Protein AF-A0A947QWD8-F1 (afdb_monomer_lite)

Foldseek 3Di:
DQQDQDDLVVLLVDDLVVLVVSLVVLVVNLVVVVVCVVVVVDPPVVSNVVSVVSSVSSVVSSVVNVVVVD

Radius of gyration: 13.39 Å; chains: 1; bounding box: 32×17×36 Å

pLDDT: mean 90.06, std 8.59, range [50.66, 96.5]

Sequence (70 aa):
MAHKILPITDLRKMNVKDLSTEETAAKAELAKIALHVRVGEDKKSHMVKGLRKYIARINTVKLETQANEN

Secondary structure (DSSP, 8-state):
-PPP---HHHHTTS-HHHHHHHHHHHHHHHHHHHHHHHTTS---HHHHHHHHHHHHHHHHHHHHHHHHT-

Structure (mmCIF, N/CA/C/O backbone):
data_AF-A0A947QWD8-F1
#
_entry.id   AF-A0A947QWD8-F1
#
loop_
_atom_site.group_PDB
_atom_site.id
_atom_site.type_symbol
_atom_site.label_atom_id
_atom_site.label_alt_id
_atom_site.label_comp_id
_atom_site.lab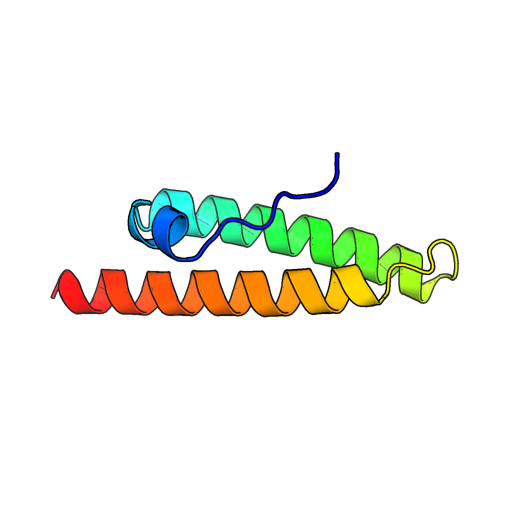el_asym_id
_atom_site.label_entity_id
_atom_site.label_seq_id
_atom_site.pdbx_PDB_ins_code
_atom_site.Cartn_x
_atom_site.Cartn_y
_atom_site.Cartn_z
_atom_site.occupancy
_atom_site.B_iso_or_equiv
_atom_site.auth_seq_id
_atom_site.auth_comp_id
_atom_site.auth_asym_id
_atom_site.auth_atom_id
_atom_site.pdbx_PDB_model_num
ATOM 1 N N . MET A 1 1 ? 15.145 -6.703 -0.418 1.00 50.66 1 MET A N 1
ATOM 2 C CA . MET A 1 1 ? 14.156 -7.789 -0.248 1.00 50.66 1 MET A CA 1
ATOM 3 C C . MET A 1 1 ? 12.832 -7.296 -0.809 1.00 50.66 1 MET A C 1
ATOM 5 O O . MET A 1 1 ? 12.556 -6.120 -0.625 1.00 50.66 1 MET A O 1
ATOM 9 N N . ALA A 1 2 ? 12.074 -8.127 -1.530 1.00 66.94 2 ALA A N 1
ATOM 10 C CA . ALA A 1 2 ? 10.768 -7.727 -2.062 1.00 66.94 2 ALA A CA 1
ATOM 11 C C . ALA A 1 2 ? 9.774 -7.525 -0.909 1.00 66.94 2 ALA A C 1
ATOM 13 O O . ALA A 1 2 ? 9.714 -8.360 -0.004 1.00 66.94 2 ALA A O 1
ATOM 14 N N . HIS A 1 3 ? 9.017 -6.427 -0.929 1.00 78.19 3 HIS A N 1
ATOM 15 C CA . HIS A 1 3 ? 8.013 -6.158 0.100 1.00 78.19 3 HIS A CA 1
ATOM 16 C C . HIS A 1 3 ? 6.923 -7.245 0.094 1.00 78.19 3 HIS A C 1
ATOM 18 O O . HIS A 1 3 ? 6.386 -7.603 -0.959 1.00 78.19 3 HIS A O 1
ATOM 24 N N . LYS A 1 4 ? 6.623 -7.805 1.271 1.00 85.69 4 LYS A N 1
ATOM 25 C CA . LYS A 1 4 ? 5.712 -8.944 1.421 1.00 85.69 4 LYS A CA 1
ATOM 26 C C . LYS A 1 4 ? 4.265 -8.454 1.447 1.00 85.69 4 LYS A C 1
ATOM 28 O O . LYS A 1 4 ? 3.872 -7.741 2.355 1.00 85.69 4 LYS A O 1
ATOM 33 N N . ILE A 1 5 ? 3.456 -8.893 0.484 1.00 89.81 5 ILE A N 1
ATOM 34 C CA . ILE A 1 5 ? 2.011 -8.627 0.480 1.00 89.81 5 ILE A CA 1
ATOM 35 C C . ILE A 1 5 ? 1.343 -9.531 1.519 1.00 89.81 5 ILE A C 1
ATOM 37 O O . ILE A 1 5 ? 1.314 -10.752 1.353 1.00 89.81 5 ILE A O 1
ATOM 41 N N . LEU A 1 6 ? 0.793 -8.934 2.575 1.00 90.50 6 LEU A N 1
ATOM 42 C CA . LEU A 1 6 ? 0.059 -9.659 3.608 1.00 90.50 6 LEU A CA 1
ATOM 43 C C . LEU A 1 6 ? -1.387 -9.982 3.170 1.00 90.50 6 LEU A C 1
ATOM 45 O O . LEU A 1 6 ? -2.015 -9.221 2.413 1.00 90.50 6 LEU A O 1
ATOM 49 N N . PRO A 1 7 ? -1.953 -11.115 3.628 1.00 93.62 7 PRO A N 1
ATOM 50 C CA . PRO A 1 7 ? -3.369 -11.407 3.447 1.00 93.62 7 PRO A CA 1
ATOM 51 C C . PRO A 1 7 ? -4.232 -10.451 4.283 1.00 93.62 7 PRO A C 1
ATOM 53 O O . PRO A 1 7 ? -3.806 -9.910 5.301 1.00 93.62 7 PRO A O 1
ATOM 56 N N . ILE A 1 8 ? -5.486 -10.254 3.863 1.00 92.94 8 ILE A N 1
ATOM 57 C CA . ILE A 1 8 ? -6.410 -9.315 4.526 1.00 92.94 8 ILE A CA 1
ATOM 58 C C . ILE A 1 8 ? -6.663 -9.659 6.002 1.00 92.94 8 ILE A C 1
ATOM 60 O O . ILE A 1 8 ? -6.846 -8.767 6.822 1.00 92.94 8 ILE A O 1
ATOM 64 N N . THR A 1 9 ? -6.630 -10.948 6.345 1.00 93.25 9 THR A N 1
ATOM 65 C CA . THR A 1 9 ? -6.801 -11.449 7.714 1.00 93.25 9 THR A CA 1
ATOM 66 C C . THR A 1 9 ? -5.705 -10.977 8.656 1.00 93.25 9 THR A C 1
ATOM 68 O O . THR A 1 9 ? -5.971 -10.805 9.839 1.00 93.25 9 THR A O 1
ATOM 71 N N . ASP A 1 10 ? -4.490 -10.777 8.147 1.00 93.62 10 ASP A N 1
ATOM 72 C CA . ASP A 1 10 ? -3.362 -10.324 8.957 1.00 93.62 10 ASP A CA 1
ATOM 73 C C . ASP A 1 10 ? -3.378 -8.804 9.095 1.00 93.62 10 ASP A C 1
ATOM 75 O O . ASP A 1 10 ? -3.167 -8.294 10.189 1.00 93.62 10 ASP A O 1
ATOM 79 N N . LEU A 1 11 ? -3.754 -8.087 8.029 1.00 93.00 11 LEU A N 1
ATOM 80 C CA . LEU A 1 11 ? -3.963 -6.637 8.085 1.00 93.00 11 LEU A CA 1
ATOM 81 C C . LEU A 1 11 ? -5.017 -6.253 9.132 1.00 93.00 11 LEU A C 1
ATOM 83 O O . LEU A 1 11 ? -4.811 -5.320 9.894 1.00 93.00 11 LEU A O 1
ATOM 87 N N . ARG A 1 12 ? -6.124 -6.998 9.225 1.00 93.19 12 ARG A N 1
ATOM 88 C CA . ARG A 1 12 ? -7.188 -6.735 10.214 1.00 93.19 12 ARG A CA 1
ATOM 89 C C . ARG A 1 12 ? -6.774 -6.956 11.673 1.00 93.19 12 ARG A C 1
ATOM 91 O O . ARG A 1 12 ? -7.492 -6.522 12.563 1.00 93.19 12 ARG A O 1
ATOM 98 N N . LYS A 1 13 ? -5.652 -7.638 11.926 1.00 93.81 13 LYS A N 1
ATOM 99 C CA . LYS A 1 13 ? -5.101 -7.831 13.279 1.00 93.81 13 LYS A CA 1
ATOM 100 C C . LYS A 1 13 ? -4.149 -6.705 13.691 1.00 93.81 13 LYS A C 1
ATOM 102 O O . LYS A 1 13 ? -3.778 -6.631 14.857 1.00 93.81 13 LYS A O 1
ATOM 107 N N . MET A 1 14 ? -3.710 -5.879 12.742 1.00 91.88 14 MET A N 1
ATOM 108 C CA . MET A 1 14 ? -2.804 -4.764 12.996 1.00 91.88 14 MET A CA 1
ATOM 109 C C . MET A 1 14 ? -3.569 -3.560 13.546 1.00 91.88 14 MET A C 1
ATOM 111 O O . MET A 1 14 ? -4.720 -3.321 13.185 1.00 91.88 14 MET A O 1
ATOM 115 N N . ASN A 1 15 ? -2.907 -2.766 14.387 1.00 92.94 15 ASN A N 1
ATOM 116 C CA . ASN A 1 15 ? -3.438 -1.470 14.805 1.00 92.94 15 ASN A CA 1
ATOM 117 C C . ASN A 1 15 ? -3.211 -0.404 13.709 1.00 92.94 15 ASN A C 1
ATOM 119 O O . ASN A 1 15 ? -2.441 -0.598 12.764 1.00 92.94 15 ASN A O 1
ATOM 123 N N . VAL A 1 16 ? -3.855 0.760 13.843 1.00 91.62 16 VAL A N 1
ATOM 124 C CA . VAL A 1 16 ? -3.775 1.856 12.854 1.00 91.62 16 VAL A CA 1
ATOM 125 C C . VAL A 1 16 ? -2.338 2.356 12.635 1.00 91.62 16 VAL A C 1
ATOM 127 O O . VAL A 1 16 ? -1.982 2.759 11.519 1.00 91.62 16 VAL A O 1
ATOM 130 N N . LYS A 1 17 ? -1.492 2.320 13.673 1.00 93.06 17 LYS A N 1
ATOM 131 C CA . LYS A 1 17 ? -0.085 2.735 13.591 1.00 93.06 17 LYS A CA 1
ATOM 132 C C . LYS A 1 17 ? 0.717 1.762 12.727 1.00 93.06 17 LYS A C 1
ATOM 134 O O . LYS A 1 17 ? 1.375 2.202 11.787 1.00 93.06 17 LYS A O 1
ATOM 139 N N . ASP A 1 18 ? 0.579 0.466 12.977 1.00 93.56 18 ASP A N 1
ATOM 140 C CA . ASP A 1 18 ? 1.239 -0.601 12.223 1.00 93.56 18 ASP A CA 1
ATOM 141 C C . ASP A 1 18 ? 0.772 -0.613 10.764 1.00 93.56 18 ASP A C 1
ATOM 143 O O . ASP A 1 18 ? 1.595 -0.668 9.851 1.00 93.56 18 ASP A O 1
ATOM 147 N N . LEU A 1 19 ? -0.534 -0.439 10.526 1.00 93.56 19 LEU A N 1
ATOM 148 C CA . LEU A 1 19 ? -1.088 -0.282 9.178 1.00 93.56 19 LEU A CA 1
ATOM 149 C C . LEU A 1 19 ? -0.490 0.928 8.446 1.00 93.56 19 LEU A C 1
ATOM 151 O O . LEU A 1 19 ? -0.256 0.867 7.242 1.00 93.56 19 LEU A O 1
ATOM 155 N N . SER A 1 20 ? -0.219 2.028 9.152 1.00 94.25 20 SER A N 1
ATOM 156 C CA . SER A 1 20 ? 0.391 3.228 8.558 1.00 94.25 20 SER A CA 1
ATOM 157 C C . SER A 1 20 ? 1.878 3.036 8.244 1.00 94.25 20 SER A C 1
ATOM 159 O O . SER A 1 20 ? 2.363 3.514 7.212 1.00 94.25 20 SER A O 1
ATOM 161 N N . THR A 1 21 ? 2.603 2.308 9.093 1.00 95.00 21 THR A N 1
ATOM 162 C CA . THR A 1 21 ? 3.987 1.902 8.820 1.00 95.00 21 THR A CA 1
ATOM 163 C C . THR A 1 21 ? 4.053 0.986 7.598 1.00 95.00 21 THR A C 1
ATOM 165 O O . THR A 1 21 ? 4.860 1.223 6.696 1.00 95.00 21 THR A O 1
ATOM 168 N N . GLU A 1 22 ? 3.158 0.003 7.518 1.00 94.56 22 GLU A N 1
ATOM 169 C CA . GLU A 1 22 ? 3.066 -0.927 6.393 1.00 94.56 22 GLU A CA 1
ATOM 170 C C . GLU A 1 22 ? 2.689 -0.209 5.086 1.00 94.56 22 GLU A C 1
ATOM 172 O O . GLU A 1 22 ? 3.313 -0.428 4.047 1.00 94.56 22 GLU A O 1
ATOM 177 N N . GLU A 1 23 ? 1.735 0.729 5.134 1.00 95.19 23 GLU A N 1
ATOM 178 C CA . GLU A 1 23 ? 1.365 1.574 3.991 1.00 95.19 23 GLU A CA 1
ATOM 179 C C . GLU A 1 23 ? 2.576 2.357 3.455 1.00 95.19 23 GLU A C 1
ATOM 181 O O . GLU A 1 23 ? 2.792 2.442 2.241 1.00 95.19 23 GLU A O 1
ATOM 186 N N . THR A 1 24 ? 3.384 2.916 4.358 1.00 95.75 24 THR A N 1
ATOM 187 C CA . THR A 1 24 ? 4.583 3.690 4.009 1.00 95.75 24 THR A CA 1
ATOM 188 C C . THR A 1 24 ? 5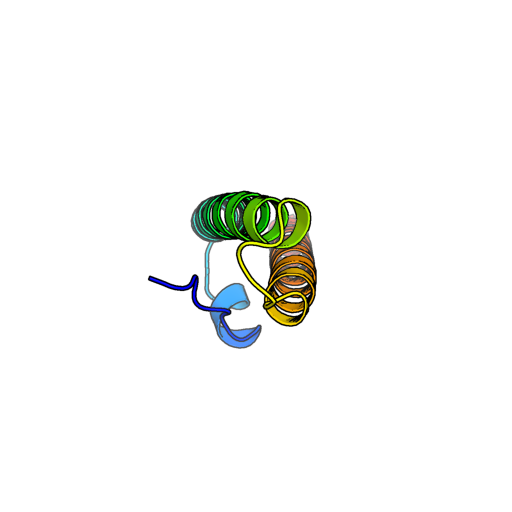.640 2.802 3.354 1.00 95.75 24 THR A C 1
ATOM 190 O O . THR A 1 24 ? 6.194 3.168 2.314 1.00 95.75 24 THR A O 1
ATOM 193 N N . ALA A 1 25 ? 5.874 1.607 3.903 1.00 94.81 25 ALA A N 1
ATOM 194 C CA . ALA A 1 25 ? 6.795 0.630 3.329 1.00 94.81 25 ALA A CA 1
ATOM 195 C C . ALA A 1 25 ? 6.346 0.172 1.927 1.00 94.81 25 ALA A C 1
ATOM 197 O O . ALA A 1 25 ? 7.148 0.170 0.987 1.00 94.81 25 ALA A O 1
ATOM 198 N N . ALA A 1 26 ? 5.055 -0.126 1.751 1.00 95.19 26 ALA A N 1
ATOM 199 C CA . ALA A 1 26 ? 4.488 -0.520 0.464 1.00 95.19 26 ALA A CA 1
ATOM 200 C C . ALA A 1 26 ? 4.602 0.591 -0.595 1.00 95.19 26 ALA A C 1
ATOM 202 O O . ALA A 1 26 ? 4.903 0.310 -1.759 1.00 95.19 26 ALA A O 1
ATOM 203 N N . LYS A 1 27 ? 4.396 1.860 -0.208 1.00 95.69 27 LYS A N 1
ATOM 204 C CA . LYS A 1 27 ? 4.574 3.026 -1.092 1.00 95.69 27 LYS A CA 1
ATOM 205 C C . LYS A 1 27 ? 6.031 3.214 -1.515 1.00 95.69 27 LYS A C 1
ATOM 207 O O . LYS A 1 27 ? 6.275 3.484 -2.692 1.00 95.69 27 LYS A O 1
ATOM 212 N N . ALA A 1 28 ? 6.981 3.051 -0.595 1.00 95.50 28 ALA A N 1
ATOM 213 C CA . ALA A 1 28 ? 8.407 3.157 -0.900 1.00 95.50 28 ALA A CA 1
ATOM 214 C C . ALA A 1 28 ? 8.845 2.088 -1.917 1.00 95.50 28 ALA A C 1
ATOM 216 O O . ALA A 1 28 ? 9.485 2.408 -2.922 1.00 95.50 28 ALA A O 1
ATOM 217 N N . GLU A 1 29 ? 8.426 0.835 -1.715 1.00 93.81 29 GLU A N 1
ATOM 218 C CA . GLU A 1 29 ? 8.717 -0.247 -2.661 1.00 93.81 29 GLU A CA 1
ATOM 219 C C . GLU A 1 29 ? 8.032 -0.011 -4.015 1.00 93.81 29 GLU A C 1
ATOM 221 O O . GLU A 1 29 ? 8.642 -0.205 -5.069 1.00 93.81 29 GLU A O 1
ATOM 226 N N . LEU A 1 30 ? 6.782 0.465 -4.012 1.00 94.75 30 LEU A N 1
ATOM 227 C CA . LEU A 1 30 ? 6.068 0.803 -5.242 1.00 94.75 30 LEU A CA 1
ATOM 228 C C . LEU A 1 30 ? 6.815 1.871 -6.043 1.00 94.75 30 LEU A C 1
ATOM 230 O O . LEU A 1 30 ? 6.955 1.714 -7.254 1.00 94.75 30 LEU A O 1
ATOM 234 N N . ALA A 1 31 ? 7.290 2.935 -5.390 1.00 94.06 31 ALA A N 1
ATOM 235 C CA . ALA A 1 31 ? 8.040 4.004 -6.045 1.00 94.06 31 ALA A CA 1
ATOM 236 C C . ALA A 1 31 ? 9.330 3.470 -6.682 1.00 94.06 31 ALA A C 1
ATOM 238 O O . ALA A 1 31 ? 9.604 3.750 -7.851 1.00 94.06 31 ALA A O 1
ATOM 239 N N . LYS A 1 32 ? 10.066 2.630 -5.947 1.00 92.50 32 LYS A N 1
ATOM 240 C CA . LYS A 1 32 ? 11.280 1.977 -6.439 1.00 92.50 32 LYS A CA 1
ATOM 241 C C . LYS A 1 32 ? 11.005 1.112 -7.671 1.00 92.50 32 LYS A C 1
ATOM 243 O O . LYS A 1 32 ? 11.631 1.304 -8.710 1.00 92.50 32 LYS A O 1
ATOM 248 N N . ILE A 1 33 ? 10.052 0.181 -7.588 1.00 91.62 33 ILE A N 1
ATOM 249 C CA . ILE A 1 33 ? 9.737 -0.723 -8.706 1.00 91.62 33 ILE A CA 1
ATOM 250 C C . ILE A 1 33 ? 9.178 0.061 -9.896 1.00 91.62 33 ILE A C 1
ATOM 252 O O . ILE A 1 33 ? 9.536 -0.221 -11.037 1.00 91.62 33 ILE A O 1
ATOM 256 N N . ALA A 1 34 ? 8.326 1.061 -9.657 1.00 91.06 34 ALA A N 1
ATOM 257 C CA . ALA A 1 34 ? 7.783 1.894 -10.724 1.00 91.06 34 ALA A CA 1
ATOM 258 C C . ALA A 1 34 ? 8.884 2.655 -11.475 1.00 91.06 34 ALA A C 1
ATOM 260 O O . ALA A 1 34 ? 8.798 2.768 -12.698 1.00 91.06 34 ALA A O 1
ATOM 261 N N . LEU A 1 35 ? 9.920 3.130 -10.773 1.00 93.19 35 LEU A N 1
ATOM 262 C CA . LEU A 1 35 ? 11.082 3.752 -11.398 1.00 93.19 35 LEU A CA 1
ATOM 263 C C . LEU A 1 35 ? 11.830 2.750 -12.283 1.00 93.19 35 LEU A C 1
ATOM 265 O O . LEU A 1 35 ? 11.973 3.021 -13.470 1.00 93.19 35 LEU A O 1
ATOM 269 N N . HIS A 1 36 ? 12.215 1.584 -11.751 1.00 90.75 36 HIS A N 1
ATOM 270 C CA . HIS A 1 36 ? 12.927 0.547 -12.517 1.00 90.75 36 HIS A CA 1
ATOM 271 C C . HIS A 1 36 ? 12.146 0.082 -13.756 1.00 90.75 36 HIS A C 1
ATOM 273 O O . HIS A 1 36 ? 12.721 -0.090 -14.828 1.00 90.75 36 HIS A O 1
ATOM 279 N N . VAL A 1 37 ? 10.822 -0.066 -13.639 1.00 90.75 37 VAL A N 1
ATOM 280 C CA . VAL A 1 37 ? 9.955 -0.391 -14.782 1.00 90.75 37 VAL A CA 1
ATOM 281 C C . VAL A 1 37 ? 9.938 0.746 -15.805 1.00 90.75 37 VAL A C 1
ATOM 283 O O . VAL A 1 37 ? 9.973 0.488 -17.005 1.00 90.75 37 VAL A O 1
ATOM 286 N N . ARG A 1 38 ? 9.907 2.007 -15.355 1.00 90.44 38 ARG A N 1
ATOM 287 C CA . ARG A 1 38 ? 9.892 3.184 -16.236 1.00 90.44 38 ARG A CA 1
ATOM 288 C C . ARG A 1 38 ? 11.204 3.369 -16.997 1.00 90.44 38 ARG A C 1
ATOM 290 O O . ARG A 1 38 ? 11.155 3.752 -18.160 1.00 90.44 38 ARG A O 1
ATOM 297 N N . VAL A 1 39 ? 12.346 3.115 -16.358 1.00 92.56 39 VAL A N 1
ATOM 298 C CA . VAL A 1 39 ? 13.669 3.215 -17.000 1.00 92.56 39 VAL A CA 1
ATOM 299 C C . VAL A 1 39 ? 14.049 1.956 -17.790 1.00 92.56 39 VAL A C 1
ATOM 301 O O . VAL A 1 39 ? 15.103 1.919 -18.412 1.00 92.56 39 VAL A O 1
ATOM 304 N N . GLY A 1 40 ? 13.186 0.934 -17.803 1.00 87.38 40 GLY A N 1
ATOM 305 C CA . GLY A 1 40 ? 13.400 -0.305 -18.555 1.00 87.38 40 GLY A CA 1
ATOM 306 C C . GLY A 1 40 ? 14.379 -1.287 -17.904 1.00 87.38 40 GLY A C 1
ATOM 307 O O . GLY A 1 40 ? 14.727 -2.288 -18.524 1.00 87.38 40 GLY A O 1
ATOM 308 N N . GLU A 1 41 ? 14.793 -1.033 -16.662 1.00 84.88 41 GLU A N 1
ATOM 309 C CA . GLU A 1 41 ? 15.709 -1.888 -15.896 1.00 84.88 41 GLU A CA 1
ATOM 310 C C . GLU A 1 41 ? 15.036 -3.171 -15.383 1.00 84.88 41 GLU A C 1
ATOM 312 O O . GLU A 1 41 ? 15.710 -4.179 -15.179 1.00 84.88 41 GLU A O 1
ATOM 317 N N . ASP A 1 42 ? 13.712 -3.168 -15.180 1.00 81.56 42 ASP A N 1
ATOM 318 C CA . ASP A 1 42 ? 12.977 -4.339 -14.688 1.00 81.56 42 ASP A CA 1
ATOM 319 C C . ASP A 1 42 ? 11.619 -4.507 -15.396 1.00 81.56 42 ASP A C 1
ATOM 321 O O . ASP A 1 42 ? 10.888 -3.547 -15.631 1.00 81.56 42 ASP A O 1
ATOM 325 N N . LYS A 1 43 ? 11.232 -5.750 -15.714 1.00 80.50 43 LYS A N 1
ATOM 326 C CA . LYS A 1 43 ? 9.951 -6.082 -16.380 1.00 80.50 43 LYS A CA 1
ATOM 327 C C . LYS A 1 43 ? 8.837 -6.451 -15.393 1.00 80.50 43 LYS A C 1
ATOM 329 O O . LYS A 1 43 ? 7.778 -6.942 -15.787 1.00 80.50 43 LYS A O 1
ATOM 334 N N . LYS A 1 44 ? 9.033 -6.200 -14.096 1.00 83.69 44 L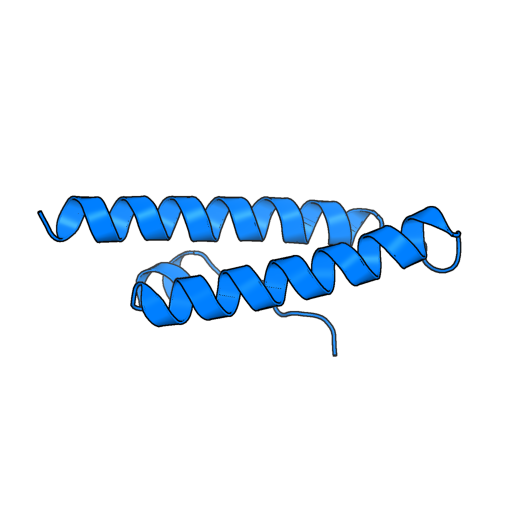YS A N 1
ATOM 335 C CA . LYS A 1 44 ? 8.088 -6.524 -13.008 1.00 83.69 44 LYS A CA 1
ATOM 336 C C . LYS A 1 44 ? 6.880 -5.580 -12.913 1.00 83.69 44 LYS A C 1
ATOM 338 O O . LYS A 1 44 ? 6.450 -5.197 -11.826 1.00 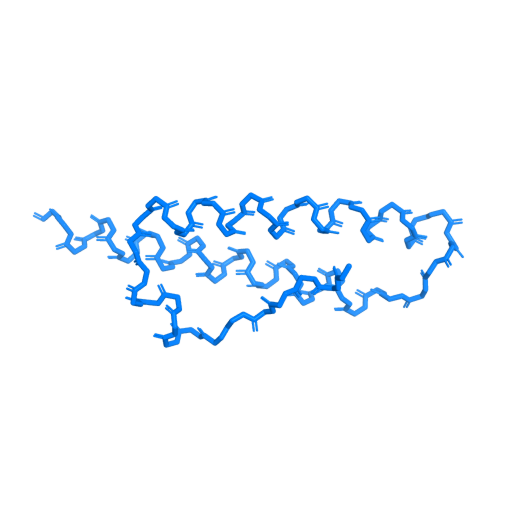83.69 44 LYS A O 1
ATOM 343 N N . SER A 1 45 ? 6.248 -5.252 -14.037 1.00 83.25 45 SER A N 1
ATOM 344 C CA . SER A 1 45 ? 5.013 -4.449 -14.074 1.00 83.25 45 SER A CA 1
ATOM 345 C C . SER A 1 45 ? 3.862 -5.075 -13.264 1.00 83.25 45 SER A C 1
ATOM 347 O O . SER A 1 45 ? 3.042 -4.364 -12.679 1.00 83.25 45 SER A O 1
ATOM 349 N N . HIS A 1 46 ? 3.828 -6.407 -13.144 1.00 86.25 46 HIS A N 1
ATOM 350 C CA . HIS A 1 46 ? 2.868 -7.124 -12.301 1.00 86.25 46 HIS A CA 1
ATOM 351 C C . HIS A 1 46 ? 3.025 -6.799 -10.804 1.00 86.25 46 HIS A C 1
ATOM 353 O O . HIS A 1 46 ? 2.019 -6.694 -10.100 1.00 86.25 46 HIS A O 1
ATOM 359 N N . MET A 1 47 ? 4.253 -6.558 -10.328 1.00 89.00 47 MET A N 1
ATOM 360 C CA . MET A 1 47 ? 4.520 -6.174 -8.936 1.00 89.00 47 MET A CA 1
ATOM 361 C C . MET A 1 47 ? 3.970 -4.780 -8.627 1.00 89.00 47 MET A C 1
ATOM 363 O O . MET A 1 47 ? 3.378 -4.578 -7.571 1.00 89.00 47 MET A O 1
ATOM 367 N N . VAL A 1 48 ? 4.060 -3.844 -9.581 1.00 91.38 48 VAL A N 1
ATOM 368 C CA . VAL A 1 48 ? 3.450 -2.505 -9.470 1.00 91.38 48 VAL A CA 1
ATOM 369 C C . VAL A 1 48 ? 1.940 -2.626 -9.250 1.00 91.38 48 VAL A C 1
ATOM 371 O O . VAL A 1 48 ? 1.380 -2.002 -8.346 1.00 91.38 48 VAL A O 1
ATOM 374 N N . LYS A 1 49 ? 1.265 -3.467 -10.047 1.00 91.50 49 LYS A N 1
ATOM 375 C CA . LYS A 1 49 ? -0.178 -3.719 -9.900 1.00 91.50 49 LYS A CA 1
ATOM 376 C C . LYS A 1 49 ? -0.504 -4.393 -8.562 1.00 91.50 49 LYS A C 1
ATOM 378 O O . LYS A 1 49 ? -1.502 -4.030 -7.940 1.00 91.50 49 LYS A O 1
ATOM 383 N N . GLY A 1 50 ? 0.323 -5.342 -8.122 1.00 93.81 50 GLY A N 1
ATOM 384 C CA . GLY A 1 50 ? 0.189 -6.016 -6.827 1.00 93.81 50 GLY A CA 1
ATOM 385 C C . GLY A 1 50 ? 0.272 -5.044 -5.650 1.00 93.81 50 GLY A C 1
ATOM 386 O O . GLY A 1 50 ? -0.636 -5.007 -4.822 1.00 93.81 50 GLY A O 1
ATOM 387 N N . LEU A 1 51 ? 1.297 -4.191 -5.630 1.00 94.25 51 LEU A N 1
ATOM 388 C CA . LEU A 1 51 ? 1.516 -3.204 -4.570 1.00 94.25 51 LEU A CA 1
ATOM 389 C C . LEU A 1 51 ? 0.424 -2.131 -4.528 1.00 94.25 51 LEU A C 1
ATOM 391 O O . LEU A 1 51 ? -0.051 -1.796 -3.448 1.00 94.25 51 LEU A O 1
ATOM 395 N N . ARG A 1 52 ? -0.063 -1.647 -5.680 1.00 94.94 52 ARG A N 1
ATOM 396 C CA . ARG A 1 52 ? -1.205 -0.709 -5.713 1.00 94.94 52 ARG A CA 1
ATOM 397 C C . ARG A 1 52 ? -2.456 -1.303 -5.068 1.00 94.94 52 ARG A C 1
ATOM 399 O O . ARG A 1 52 ? -3.114 -0.635 -4.275 1.00 94.94 52 ARG A O 1
ATOM 406 N N . LYS A 1 53 ? -2.772 -2.563 -5.387 1.00 95.56 53 LYS A N 1
ATOM 407 C CA . LYS A 1 53 ? -3.896 -3.280 -4.763 1.00 95.56 53 LYS A CA 1
ATOM 408 C C . LYS A 1 53 ? -3.681 -3.474 -3.265 1.00 95.56 53 LYS A C 1
ATOM 410 O O . LYS A 1 53 ? -4.635 -3.372 -2.502 1.00 95.56 53 LYS A O 1
ATOM 415 N N . TYR A 1 54 ? -2.448 -3.755 -2.854 1.00 96.38 54 TYR A N 1
ATOM 416 C CA . TYR A 1 54 ? -2.106 -3.932 -1.450 1.00 96.38 54 TYR A CA 1
ATOM 417 C C . TYR A 1 54 ? -2.290 -2.640 -0.644 1.00 96.38 54 TYR A C 1
ATOM 419 O O . TYR A 1 54 ? -2.996 -2.660 0.358 1.00 96.38 54 TYR A O 1
ATOM 427 N N . ILE A 1 55 ? -1.785 -1.504 -1.136 1.00 96.31 55 ILE A N 1
ATOM 428 C CA . ILE A 1 55 ? -1.990 -0.185 -0.510 1.00 96.31 55 ILE A CA 1
ATOM 429 C C . ILE A 1 55 ? -3.490 0.133 -0.395 1.00 96.31 55 ILE A C 1
ATOM 431 O O . ILE A 1 55 ? -3.955 0.526 0.671 1.00 96.31 55 ILE A O 1
ATOM 435 N N . ALA A 1 56 ? -4.277 -0.105 -1.452 1.00 96.50 56 ALA A N 1
ATOM 436 C CA . ALA A 1 56 ? -5.727 0.103 -1.398 1.00 96.50 56 ALA A CA 1
ATOM 437 C C . ALA A 1 56 ? -6.407 -0.759 -0.317 1.00 96.50 56 ALA A C 1
ATOM 439 O O . ALA A 1 56 ? -7.308 -0.293 0.382 1.00 96.50 56 ALA A O 1
ATOM 440 N N . ARG A 1 57 ? -5.949 -2.005 -0.143 1.00 96.25 57 ARG A N 1
ATOM 441 C CA . ARG A 1 57 ? -6.440 -2.907 0.903 1.00 96.25 57 ARG A CA 1
ATOM 442 C C . ARG A 1 57 ? -6.084 -2.402 2.302 1.00 96.25 57 ARG A C 1
ATOM 444 O O . ARG A 1 57 ? -6.960 -2.403 3.156 1.00 96.25 57 ARG A O 1
ATOM 451 N N . ILE A 1 58 ? -4.852 -1.939 2.522 1.00 96.25 58 ILE A N 1
ATOM 452 C CA . ILE A 1 58 ? -4.434 -1.337 3.801 1.00 96.25 58 ILE A CA 1
ATOM 453 C C . ILE A 1 58 ? -5.319 -0.133 4.132 1.00 96.25 58 ILE A C 1
ATOM 455 O O . ILE A 1 58 ? -5.846 -0.051 5.235 1.00 96.25 58 ILE A O 1
ATOM 459 N N . ASN A 1 59 ? -5.553 0.756 3.163 1.00 96.12 59 ASN A N 1
ATOM 460 C CA . ASN A 1 59 ? -6.401 1.933 3.362 1.00 96.12 59 ASN A CA 1
ATOM 461 C C . ASN A 1 59 ? -7.845 1.560 3.701 1.00 96.12 59 ASN A C 1
ATOM 463 O O . ASN A 1 59 ? -8.449 2.190 4.561 1.00 96.12 59 ASN A O 1
ATOM 467 N N . THR A 1 60 ? -8.376 0.514 3.066 1.00 96.25 60 THR A N 1
ATOM 468 C CA . THR A 1 60 ? -9.711 -0.010 3.388 1.00 96.25 60 THR A CA 1
ATOM 469 C C . THR A 1 60 ? -9.763 -0.490 4.835 1.00 96.25 60 THR A C 1
ATOM 471 O O . THR A 1 60 ? -10.644 -0.077 5.576 1.00 96.25 60 THR A O 1
ATOM 474 N N . VAL A 1 61 ? -8.785 -1.294 5.266 1.00 95.44 61 VAL A N 1
ATOM 475 C CA . VAL A 1 61 ? -8.727 -1.787 6.651 1.00 95.44 61 VAL A CA 1
ATOM 476 C C . VAL A 1 61 ? -8.547 -0.636 7.644 1.00 95.44 61 VAL A C 1
ATOM 478 O O . VAL A 1 61 ? -9.222 -0.626 8.660 1.00 95.44 61 VAL A O 1
ATOM 481 N N . LYS A 1 62 ? -7.722 0.377 7.343 1.00 93.94 62 LYS A N 1
ATOM 482 C CA . LYS A 1 62 ? -7.583 1.573 8.196 1.00 93.94 62 LYS A CA 1
ATOM 483 C C . LYS A 1 62 ? -8.919 2.287 8.405 1.00 93.94 62 LYS A C 1
ATOM 485 O O . LYS A 1 62 ? -9.222 2.660 9.533 1.00 93.94 62 LYS A O 1
ATOM 490 N N . LEU A 1 63 ? -9.703 2.457 7.339 1.00 93.50 63 LEU A N 1
ATOM 491 C CA . LEU A 1 63 ? -11.038 3.054 7.420 1.00 93.50 63 LEU A CA 1
ATOM 492 C C . LEU A 1 63 ? -12.009 2.169 8.215 1.00 93.50 63 LEU A C 1
ATOM 494 O O . LEU A 1 63 ? -12.739 2.694 9.047 1.00 93.50 63 LEU A O 1
ATOM 498 N N . GLU A 1 64 ? -11.988 0.846 8.006 1.00 92.88 64 GLU A N 1
ATOM 499 C CA . GLU A 1 64 ? -12.776 -0.116 8.800 1.00 92.88 64 GLU A CA 1
ATOM 500 C C . GLU A 1 64 ? -12.435 -0.008 10.298 1.00 92.88 64 GLU A C 1
ATOM 502 O O . GLU A 1 64 ? -13.334 0.084 11.129 1.00 92.88 64 GLU A O 1
ATOM 507 N N . THR A 1 65 ? -11.147 0.022 10.652 1.00 90.12 65 THR A N 1
ATOM 508 C CA . THR A 1 65 ? -10.690 0.128 12.045 1.00 90.12 65 THR A CA 1
ATOM 509 C C . THR A 1 65 ? -11.124 1.449 12.679 1.00 90.12 65 THR A C 1
ATOM 511 O O . THR A 1 65 ? -11.682 1.437 13.767 1.00 90.12 65 THR A O 1
ATOM 514 N N . GLN A 1 66 ? -10.953 2.575 11.980 1.00 87.50 66 GLN A N 1
ATOM 515 C CA . GLN A 1 66 ? -11.375 3.894 12.471 1.00 87.50 66 GLN A CA 1
ATOM 516 C C . GLN A 1 66 ? -12.897 4.022 12.621 1.00 87.50 66 GLN A C 1
ATOM 518 O O . GLN A 1 66 ? -13.369 4.718 13.515 1.00 87.50 66 GLN A O 1
ATOM 523 N N . ALA A 1 67 ? -13.675 3.371 11.752 1.00 88.44 67 ALA A N 1
ATOM 524 C CA . ALA A 1 67 ? -15.131 3.358 11.853 1.00 88.44 67 ALA A CA 1
ATOM 525 C C . ALA A 1 67 ? -15.627 2.541 13.056 1.00 88.44 67 ALA A C 1
ATOM 527 O O . ALA A 1 67 ? -16.639 2.904 13.636 1.00 88.44 67 ALA A O 1
ATOM 528 N N . ASN A 1 68 ? -14.916 1.473 13.435 1.00 82.75 68 ASN A N 1
ATOM 529 C CA . ASN A 1 68 ? -15.262 0.636 14.590 1.00 82.75 68 ASN A CA 1
ATOM 530 C C . ASN A 1 68 ? -14.817 1.231 15.939 1.00 82.75 68 ASN A C 1
ATOM 532 O O . ASN A 1 68 ? -15.259 0.761 16.983 1.00 82.75 68 ASN A O 1
ATOM 536 N N . GLU A 1 69 ? -13.901 2.202 15.926 1.00 70.81 69 GLU A N 1
ATOM 537 C CA . GLU A 1 69 ? -13.415 2.903 17.124 1.00 70.81 69 GLU A CA 1
ATOM 538 C C . GLU A 1 69 ? -14.297 4.110 17.524 1.00 70.81 69 GLU A C 1
ATOM 540 O O . GLU A 1 69 ? -14.071 4.679 18.592 1.00 70.81 69 GLU A O 1
ATOM 545 N N . ASN A 1 70 ? -15.294 4.482 16.704 1.00 53.59 70 ASN A N 1
ATOM 546 C CA . ASN A 1 70 ? -16.315 5.506 16.997 1.00 53.59 70 ASN A CA 1
ATOM 547 C C . ASN A 1 70 ? -17.654 4.871 17.390 1.00 53.59 70 ASN A C 1
ATOM 549 O O . ASN A 1 70 ? -18.366 5.496 18.208 1.00 53.59 70 ASN A O 1
#

=== Feature glossary ===
Annotated list of the representations used here:

Nearest PDB structures. The Foldseek neighbor list gives the closest experimentally determined structures in the PDB, ranked by structural alignment. TM-score near 1 means near-identical fold; near 0.3 means only rough topology match. This is how one finds what a novel AlphaFold prediction most resembles in the solved-structure universe.

Foldseek 3Di. Foldseek's 3Di representation compresses backbone geometry into a per-residue letter drawn from a learned twenty-state alphabet. It captures the tertiary interaction pattern around each residue — which residues are packed against it in space, regardless of where they are in sequence.

Radius of gyration, Cα contacts, bounding box. Radius of gyration (Rg) is the root-mean-square distance of Cα atoms from their centroid — a single number for overall size and compactness. A globular domain of N residues has Rg ≈ 2.2·N^0.38 Å; an extended or disordered chain has a much larger Rg. The Cα contact count is the number of residue pairs whose Cα atoms are within 8 Å and are more than four positions apart in sequence — a standard proxy for tertiary packing density. The bounding box is the smallest axis-aligned box enclosing all Cα atoms.

InterPro / GO / CATH / organism. The annotation block draws on four external resources. InterPro: which protein families and domains the sequence belongs to. GO: standardized terms for what the protein does, what process it participates in, and where in the cell it acts. CATH: which structural fold it has in the CATH hierarchy. Organism: the sp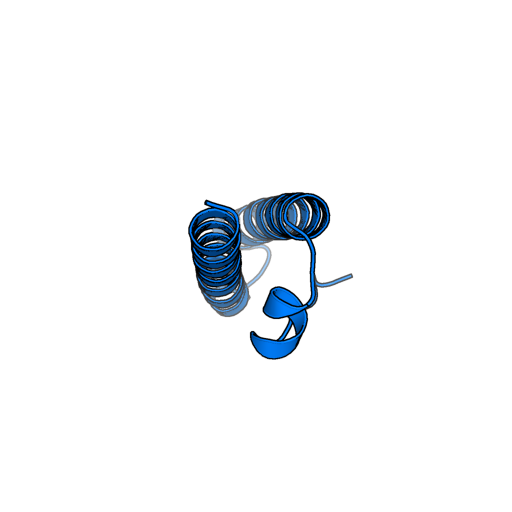ecies of origin.

mmCIF coordinates. The mmCIF block holds the 3D Cartesian coordinates of each backbone atom (N, Cα, C, O) in ångströms. mmCIF is the PDB's canonical archive format — a tagged-loop text representation of the atomic model.

pLDDT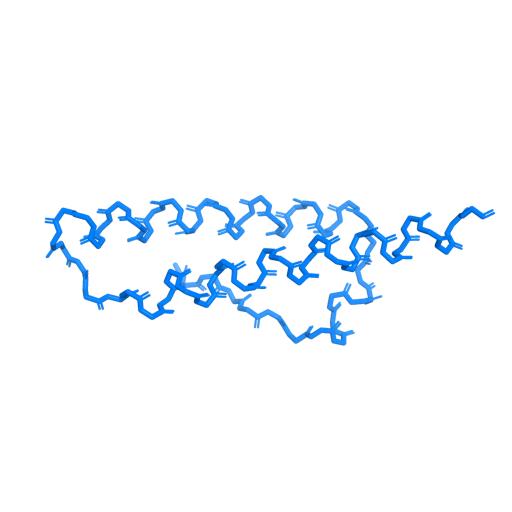. pLDDT is the predicted lDDT-Cα score: AlphaFold's confidence that the local environment of each residue (all inter-atomic distances within 15 Å) is correctly placed. It is a per-residue number between 0 and 100, with higher meaning more reliable.

Backbone torsions (φ/ψ). φ (phi) and ψ (psi) are the two rotatable backbone dihedrals per residue: φ is the C(i-1)–N–Cα–C torsion, ψ is the N–Cα–C–N(i+1) torsion, both in degrees on (−180°, 180°]. α-helical residues cluster near (−60°, −45°); β-strand residues near (−120°, +130°). A Ramachandran plot is simply a scatter of (φ, ψ) for every residue.

B-factor. For experimental (PDB) structures, the B-factor (temperature factor) quantifies the positional spread of each atom in the crystal — a combination of thermal vibration and static disorder — in units of Å². High B-factors mark flexible loops or poorly resolved regions; low B-factors mark the rigid, well-ordered core.

Secondary structure (3-state, P-SEA). SS3 is a coarse helix/strand/coil call (letters a/b/c) made by the P-SEA algorithm from inter-Cα distances and dihedrals. It is less detailed than DSSP but needs only Cα positions.

Predicted aligned error. Predicted aligned error is AlphaFold's pairwise confidence. Unlike pLDDT (per-residue), PAE is per-residue-pair and captures whether two parts of the structure are correctly placed relative to each other. Units are ångströms of expected positional error.

Solvent-accessible surface area. Solvent-accessible surface area (SASA) is the area in Å² traced out by the centre of a 1.4 Å probe sphere (a water molecule) rolled over the protein's van der Waals surface (Shrake–Rupley / Lee–Richards construction). Buried residues have near-zero SASA; fully exposed residues can exceed 200 Å². The total SASA scales roughly with the number of surface residues.

Secondary structure (8-state, DSSP). The SS8 string is DSSP's per-residue secondary-structure call. α-helix (H) means an i→i+4 H-bond ladder; β-strand (E) means the residue participates in a β-sheet; 3₁₀ (G) and π (I) are tighter and wider helices; T/S are turns/bends; '-' is loop.

Rendered structure images. Structure images are PyMOL renders from six orthogonal camera directions. Cartoon representation draws helices as coils and strands as arrows; sticks shows the backbone as bonds; surface shows the solvent-excluded envelope. Rainbow coloring maps sequence position to hue (blue→red, N→C); chain coloring assigns a distinct color per polypeptide.

Sequence. The amino-acid sequence is the protein's primary structure: the linear order of residues from the N-terminus to the C-terminus, written in one-letter code. Everything else here — the 3D coordinates, the secondary structure, the domain annotations — is ultimately a consequence of this string.

Contact-map, Ramachandran, and PAE plots. Three diagnostic plots accompany the record. The Cα contact map visualizes the tertiary structure as a 2D adjacency matrix (8 Å cutoff, sequence-local contacts suppressed). The Ramachandran plot shows the distribution of backbone (φ, ψ) torsions, with points in the α and β basins reflecting secondary structure content. The PAE plot shows AlphaFold's inter-residue confidence as a color matrix.